Protein AF-A0A942GK49-F1 (afdb_monomer_lite)

Structure (mmCIF, N/CA/C/O backbone):
data_AF-A0A942GK49-F1
#
_entry.id   AF-A0A942GK49-F1
#
loop_
_atom_site.group_PDB
_atom_site.id
_atom_site.type_symbol
_atom_site.label_atom_id
_atom_site.label_alt_id
_atom_site.label_comp_id
_atom_site.label_asym_id
_atom_site.label_entity_id
_atom_site.label_seq_id
_atom_site.pdbx_PDB_ins_code
_atom_site.Cartn_x
_atom_site.Cartn_y
_atom_site.Cartn_z
_atom_site.occupancy
_atom_site.B_iso_or_equiv
_atom_site.auth_seq_id
_atom_site.auth_comp_id
_atom_site.auth_asym_id
_atom_site.auth_atom_id
_atom_site.pdbx_PDB_model_num
ATOM 1 N N . MET A 1 1 ? 10.855 9.292 1.857 1.00 60.44 1 MET A N 1
ATOM 2 C CA . MET A 1 1 ? 11.216 8.049 2.583 1.00 60.44 1 MET A CA 1
ATOM 3 C C . MET A 1 1 ? 11.538 6.994 1.544 1.00 60.44 1 MET A C 1
ATOM 5 O O . MET A 1 1 ? 10.848 6.997 0.537 1.00 60.44 1 MET A O 1
ATOM 9 N N . ILE A 1 2 ? 12.570 6.170 1.733 1.00 54.62 2 ILE A N 1
ATOM 10 C CA . ILE A 1 2 ? 12.936 5.125 0.764 1.00 54.62 2 ILE A CA 1
ATOM 11 C C . ILE A 1 2 ? 12.381 3.786 1.259 1.00 54.62 2 ILE A C 1
ATOM 13 O O . ILE A 1 2 ? 12.691 3.373 2.372 1.00 54.62 2 ILE A O 1
ATOM 17 N N . LEU A 1 3 ? 11.562 3.137 0.440 1.00 58.19 3 LEU A N 1
ATOM 18 C CA . LEU A 1 3 ? 11.150 1.746 0.564 1.00 58.19 3 LEU A CA 1
ATOM 19 C C . LEU A 1 3 ? 12.030 0.913 -0.366 1.00 58.19 3 LEU A C 1
ATOM 21 O O . LEU A 1 3 ? 12.093 1.179 -1.566 1.00 58.19 3 LEU A O 1
ATOM 25 N N . ASN A 1 4 ? 12.707 -0.089 0.180 1.00 56.44 4 ASN A N 1
ATOM 26 C CA . ASN A 1 4 ? 13.514 -1.016 -0.603 1.00 56.44 4 ASN A CA 1
ATOM 27 C C . ASN A 1 4 ? 12.777 -2.360 -0.658 1.00 56.44 4 ASN A C 1
ATOM 29 O O . ASN A 1 4 ? 12.456 -2.922 0.383 1.00 56.44 4 ASN A O 1
ATOM 33 N N . PHE A 1 5 ? 12.485 -2.876 -1.850 1.00 54.50 5 PHE A N 1
ATOM 34 C CA . PHE A 1 5 ? 11.744 -4.129 -2.045 1.00 54.50 5 PHE A CA 1
ATOM 35 C C . PHE A 1 5 ? 12.435 -5.343 -1.417 1.00 54.50 5 PHE A C 1
ATOM 37 O O . PHE A 1 5 ? 11.763 -6.324 -1.098 1.00 54.50 5 PHE A O 1
ATOM 44 N N . ASP A 1 6 ? 13.753 -5.268 -1.242 1.00 46.94 6 ASP A N 1
ATOM 45 C CA . ASP A 1 6 ? 14.591 -6.380 -0.791 1.00 46.94 6 ASP A CA 1
ATOM 46 C C . ASP A 1 6 ? 14.937 -6.303 0.703 1.00 46.94 6 ASP A C 1
ATOM 48 O O . ASP A 1 6 ? 15.652 -7.163 1.213 1.00 46.94 6 ASP A O 1
ATOM 52 N N . GLN A 1 7 ? 14.452 -5.281 1.421 1.00 44.88 7 GLN A N 1
ATOM 53 C CA . GLN A 1 7 ? 14.711 -5.104 2.852 1.00 44.88 7 GLN A CA 1
ATOM 54 C C . GLN A 1 7 ? 13.452 -4.650 3.595 1.00 44.88 7 GLN A C 1
ATOM 56 O O . GLN A 1 7 ? 12.819 -3.661 3.234 1.00 44.88 7 GLN A O 1
ATOM 61 N N . SER A 1 8 ? 13.125 -5.334 4.693 1.00 44.75 8 SER A N 1
ATOM 62 C CA . SER A 1 8 ? 12.134 -4.857 5.656 1.00 44.75 8 SER A CA 1
ATOM 63 C C . SER A 1 8 ? 12.719 -3.671 6.423 1.00 44.75 8 SER A C 1
ATOM 65 O O . SER A 1 8 ? 13.553 -3.850 7.311 1.00 44.75 8 SER A O 1
ATOM 67 N N . ILE A 1 9 ? 12.315 -2.454 6.072 1.00 45.03 9 ILE A N 1
ATOM 68 C CA . ILE A 1 9 ? 12.646 -1.255 6.847 1.00 45.03 9 ILE A CA 1
ATOM 69 C C . ILE A 1 9 ? 11.435 -0.941 7.732 1.00 45.03 9 ILE A C 1
ATOM 71 O O . ILE A 1 9 ? 10.319 -0.955 7.213 1.00 45.03 9 ILE A O 1
ATOM 75 N N . PRO A 1 10 ? 11.603 -0.638 9.032 1.00 47.75 10 PRO A N 1
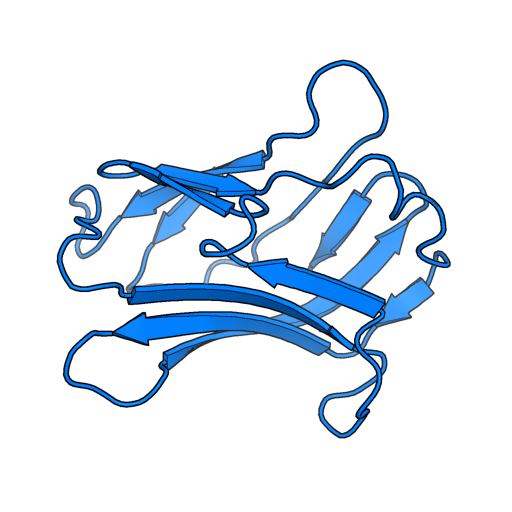ATOM 76 C CA . PRO A 1 10 ? 10.523 -0.066 9.830 1.00 47.75 10 PRO A CA 1
ATOM 77 C C . PRO A 1 10 ? 10.088 1.266 9.199 1.00 47.75 10 PRO A C 1
ATOM 79 O O . PRO A 1 10 ? 10.820 2.258 9.195 1.00 47.75 10 PRO A O 1
ATOM 82 N N . VAL A 1 11 ? 8.911 1.270 8.575 1.00 51.34 11 VAL A N 1
ATOM 83 C CA . VAL A 1 11 ? 8.415 2.406 7.794 1.00 51.34 11 VAL A CA 1
ATOM 84 C C . VAL A 1 11 ? 7.682 3.365 8.720 1.00 51.34 11 VAL A C 1
ATOM 86 O O . VAL A 1 11 ? 6.495 3.200 8.940 1.00 51.34 11 VAL A O 1
ATOM 89 N N . HIS A 1 12 ? 8.312 4.424 9.227 1.00 43.66 12 HIS A N 1
ATOM 90 C CA . HIS A 1 12 ? 7.554 5.452 9.952 1.00 43.66 12 HIS A CA 1
ATOM 91 C C . HIS A 1 12 ? 6.665 6.260 8.995 1.00 43.66 12 HIS A C 1
ATOM 93 O O . HIS A 1 12 ? 7.082 7.227 8.349 1.00 43.66 12 HIS A O 1
ATOM 99 N N . LEU A 1 13 ? 5.406 5.849 8.901 1.00 51.69 13 LEU A N 1
ATOM 100 C CA . LEU A 1 13 ? 4.386 6.525 8.121 1.00 51.69 13 LEU A CA 1
ATOM 101 C C . LEU A 1 13 ? 3.815 7.696 8.956 1.00 51.69 13 LEU A C 1
ATOM 103 O O . LEU A 1 13 ? 3.732 7.656 10.177 1.00 51.69 13 LEU A O 1
ATOM 107 N N . ILE A 1 14 ? 3.557 8.841 8.327 1.00 46.84 14 ILE A N 1
ATOM 108 C CA . ILE A 1 14 ? 2.950 10.013 8.982 1.00 46.84 14 ILE A CA 1
ATOM 109 C C . ILE A 1 14 ? 2.110 10.687 7.903 1.00 46.84 14 ILE A C 1
ATOM 111 O O . ILE A 1 14 ? 2.679 11.196 6.937 1.00 46.84 14 ILE A O 1
ATOM 115 N N . LEU A 1 15 ? 0.787 10.676 8.069 1.00 51.56 15 LEU A N 1
ATOM 116 C CA . LEU A 1 15 ? -0.189 11.290 7.166 1.00 51.56 15 LEU A CA 1
ATOM 117 C C . LEU A 1 15 ? -0.892 12.441 7.898 1.00 51.56 15 LEU A C 1
ATOM 119 O O . LEU A 1 15 ? -1.646 12.169 8.824 1.00 51.56 15 LEU A O 1
ATOM 123 N N . ARG A 1 16 ? -0.620 13.706 7.546 1.00 44.47 16 ARG A N 1
ATOM 124 C CA . ARG A 1 16 ? -1.057 14.892 8.319 1.00 44.47 16 ARG A CA 1
ATOM 125 C C . ARG A 1 16 ? -2.232 15.636 7.697 1.00 44.47 16 ARG A C 1
ATOM 127 O O . ARG A 1 16 ? -2.364 15.647 6.486 1.00 44.47 16 ARG A O 1
ATOM 134 N N . GLN A 1 17 ? -2.989 16.352 8.541 1.00 41.47 17 GLN A N 1
ATOM 135 C CA . GLN A 1 17 ? -4.026 17.303 8.132 1.00 41.47 17 GLN A CA 1
ATOM 136 C C . GLN A 1 17 ? -3.469 18.700 7.801 1.00 41.47 17 GLN A C 1
ATOM 138 O O . GLN A 1 17 ? -2.891 19.340 8.681 1.00 41.47 17 GLN A O 1
ATOM 143 N N . ARG A 1 18 ? -3.771 19.151 6.572 1.00 36.34 18 ARG A N 1
ATOM 144 C CA . ARG A 1 18 ? -3.612 20.463 5.899 1.00 36.34 18 ARG A CA 1
ATOM 145 C C . ARG A 1 18 ? -2.504 20.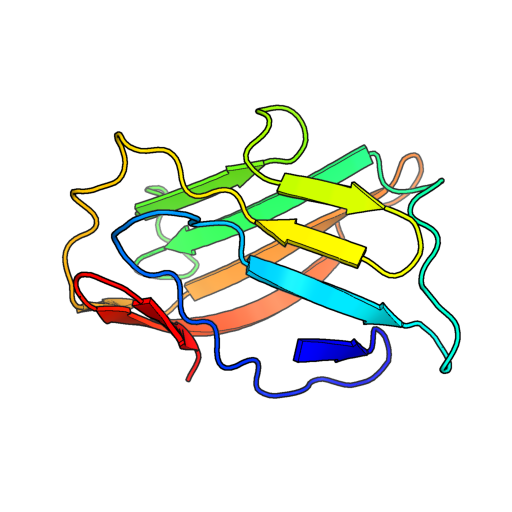571 4.829 1.00 36.34 18 ARG A C 1
ATOM 147 O O . ARG A 1 18 ? -1.346 20.245 5.059 1.00 36.34 18 ARG A O 1
ATOM 154 N N . ASP A 1 19 ? -2.975 21.038 3.670 1.00 45.19 19 ASP A N 1
ATOM 155 C CA . ASP A 1 19 ? -2.379 21.532 2.417 1.00 45.19 19 ASP A CA 1
ATOM 156 C C . ASP A 1 19 ? -1.488 20.662 1.523 1.00 45.19 19 ASP A C 1
ATOM 158 O O . ASP A 1 19 ? -1.121 21.148 0.465 1.00 45.19 19 ASP A O 1
ATOM 162 N N . ASN A 1 20 ? -1.219 19.392 1.841 1.00 51.78 20 ASN A N 1
ATOM 163 C CA . ASN A 1 20 ? -0.941 18.332 0.849 1.00 51.78 20 ASN A CA 1
ATOM 164 C C . ASN A 1 20 ? -0.742 17.002 1.590 1.00 51.78 20 ASN A C 1
ATOM 166 O O . ASN A 1 20 ? 0.217 16.829 2.342 1.00 51.78 20 ASN A O 1
ATOM 170 N N . TYR A 1 21 ? -1.688 16.080 1.414 1.00 60.56 21 TYR A N 1
ATOM 171 C CA . TYR A 1 21 ? -1.796 14.825 2.178 1.00 60.56 21 TYR A CA 1
ATOM 172 C C . TYR A 1 21 ? -1.003 13.670 1.571 1.00 60.56 21 TYR A C 1
ATOM 174 O O . TYR A 1 21 ? -0.990 12.562 2.110 1.00 60.56 21 TYR A O 1
ATOM 182 N N . ASP A 1 22 ? -0.341 13.951 0.462 1.00 68.31 22 ASP A N 1
ATOM 183 C CA . ASP A 1 22 ? 0.341 12.984 -0.362 1.00 68.31 22 ASP A CA 1
ATOM 184 C C . ASP A 1 22 ? 1.628 12.549 0.318 1.00 68.31 22 ASP A C 1
ATOM 186 O O . ASP A 1 22 ? 2.578 13.321 0.498 1.00 68.31 22 ASP A O 1
ATOM 190 N N . LYS A 1 23 ? 1.670 11.282 0.728 1.00 74.69 23 LYS A N 1
ATOM 191 C CA . LYS A 1 23 ? 2.906 10.705 1.243 1.00 74.69 23 LYS A CA 1
ATOM 192 C C . LYS A 1 23 ? 3.663 10.047 0.109 1.00 74.69 23 LYS A C 1
ATOM 194 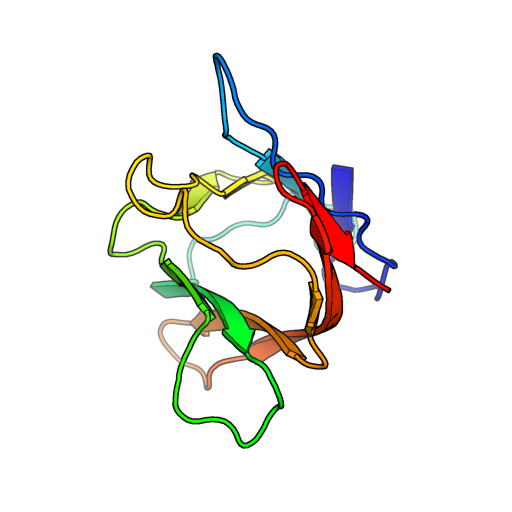O O . LYS A 1 23 ? 3.279 8.975 -0.338 1.00 74.69 23 LYS A O 1
ATOM 199 N N . LEU A 1 24 ? 4.768 10.673 -0.293 1.00 76.88 24 LEU A N 1
ATOM 200 C CA . LEU A 1 24 ? 5.700 10.111 -1.262 1.00 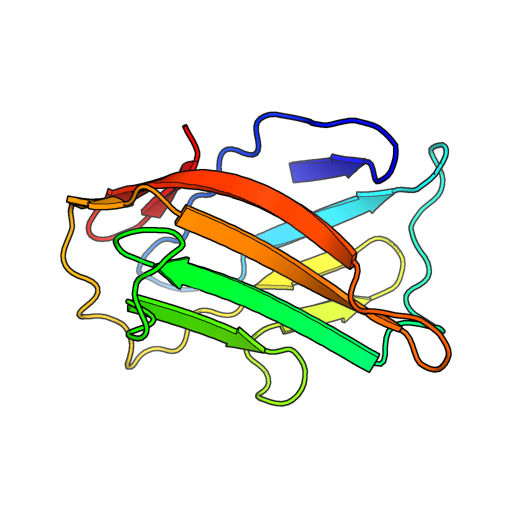76.88 24 LEU A CA 1
ATOM 201 C C . LEU A 1 24 ? 6.661 9.102 -0.612 1.00 76.88 24 LEU A C 1
ATOM 203 O O . LEU A 1 24 ? 7.413 9.405 0.330 1.00 76.88 24 LEU A O 1
ATOM 207 N N . PHE A 1 25 ? 6.686 7.917 -1.199 1.00 79.62 25 PHE A N 1
ATOM 208 C CA . PHE A 1 25 ? 7.642 6.851 -0.974 1.00 79.62 25 PHE A CA 1
ATOM 209 C C . PHE A 1 25 ? 8.500 6.724 -2.226 1.00 79.62 25 PHE A C 1
ATOM 211 O O . PHE A 1 25 ? 7.983 6.543 -3.322 1.00 79.62 25 PHE A O 1
ATOM 218 N N . LEU A 1 26 ? 9.814 6.817 -2.060 1.00 80.25 26 LEU A N 1
ATOM 219 C CA . LEU A 1 26 ? 10.760 6.426 -3.094 1.00 80.25 26 LEU A CA 1
ATOM 220 C C . LEU A 1 26 ? 10.888 4.913 -3.023 1.00 80.25 26 LEU A C 1
ATOM 222 O O . LEU A 1 26 ? 11.163 4.391 -1.948 1.00 80.25 26 LEU A O 1
ATOM 226 N N . VAL A 1 27 ? 10.668 4.212 -4.121 1.00 81.19 27 VAL A N 1
ATOM 227 C CA . VAL A 1 27 ? 10.601 2.756 -4.143 1.00 81.19 27 VAL A CA 1
ATOM 228 C C . VAL A 1 27 ? 11.717 2.208 -5.008 1.00 81.19 27 VAL A C 1
ATOM 230 O O . VAL A 1 27 ? 11.808 2.528 -6.190 1.00 81.19 27 VAL A O 1
ATOM 233 N N . LYS A 1 28 ? 12.561 1.364 -4.416 1.00 81.44 28 LYS A N 1
ATOM 234 C CA . LYS A 1 28 ? 13.695 0.740 -5.095 1.00 81.44 28 LYS A CA 1
ATOM 235 C C . LYS A 1 28 ? 13.636 -0.776 -5.004 1.00 81.44 28 LYS A C 1
ATOM 237 O O . LYS A 1 28 ? 13.115 -1.312 -4.033 1.00 81.44 28 LYS A O 1
ATOM 242 N N . LYS A 1 29 ? 14.188 -1.460 -6.001 1.00 80.38 29 LYS A N 1
ATOM 243 C CA . LYS A 1 29 ? 14.449 -2.901 -6.027 1.00 80.38 29 LYS A CA 1
ATOM 244 C C . LYS A 1 29 ? 15.864 -3.124 -6.546 1.00 80.38 29 LYS A C 1
ATOM 246 O O . LYS A 1 29 ? 16.231 -2.617 -7.601 1.00 80.38 29 LYS A O 1
ATOM 251 N N . ASN A 1 30 ? 16.671 -3.845 -5.784 1.00 81.19 30 ASN A N 1
ATOM 252 C CA . ASN A 1 30 ? 18.099 -4.059 -5.982 1.00 81.19 30 ASN A CA 1
ATOM 253 C C . ASN A 1 30 ? 18.870 -2.741 -6.175 1.00 81.19 30 ASN A C 1
ATOM 255 O O . ASN A 1 30 ? 19.772 -2.648 -7.002 1.00 81.19 30 ASN A O 1
ATOM 259 N N . GLY A 1 31 ? 18.478 -1.693 -5.440 1.00 78.75 31 GLY A N 1
ATOM 260 C CA . GLY A 1 31 ? 19.080 -0.357 -5.530 1.00 78.75 31 GLY A CA 1
ATOM 261 C C . GLY A 1 31 ? 18.648 0.484 -6.740 1.00 78.75 31 GLY A C 1
ATOM 262 O O . GLY A 1 31 ? 19.001 1.664 -6.797 1.00 78.75 31 GLY A O 1
ATOM 263 N N . VAL A 1 32 ? 17.852 -0.077 -7.654 1.00 85.69 32 VAL A N 1
ATOM 264 C CA . VAL A 1 32 ? 17.305 0.596 -8.842 1.00 85.69 32 VAL A CA 1
ATOM 265 C C . VAL A 1 32 ? 15.877 1.054 -8.567 1.00 85.69 32 VAL A C 1
ATOM 267 O O . VAL A 1 32 ? 15.151 0.394 -7.829 1.00 85.69 32 VAL A O 1
ATOM 270 N N . ASP A 1 33 ? 15.468 2.180 -9.146 1.00 89.31 33 ASP A N 1
ATOM 271 C CA . ASP A 1 33 ? 14.092 2.668 -9.059 1.00 89.31 33 ASP A CA 1
ATOM 272 C C . ASP A 1 33 ? 13.110 1.622 -9.599 1.00 89.31 33 ASP A C 1
ATOM 274 O O . ASP A 1 33 ? 13.313 1.034 -10.662 1.00 89.31 33 ASP A O 1
ATOM 278 N N . TYR A 1 34 ? 12.066 1.338 -8.824 1.00 87.00 34 TYR A N 1
ATOM 279 C CA . TYR A 1 34 ? 11.140 0.265 -9.151 1.00 87.00 34 TYR A CA 1
ATOM 280 C C . TYR A 1 34 ? 10.217 0.648 -10.311 1.00 87.00 34 TYR A C 1
ATOM 282 O O . TYR A 1 34 ? 9.598 1.715 -10.300 1.00 87.00 34 TYR A O 1
ATOM 290 N N . ASP A 1 35 ? 10.106 -0.257 -11.280 1.00 89.44 35 ASP A N 1
ATOM 291 C CA . ASP A 1 35 ? 9.167 -0.167 -12.391 1.00 89.44 35 ASP A CA 1
ATOM 292 C C . ASP A 1 35 ? 7.856 -0.893 -12.047 1.00 89.44 35 ASP A C 1
ATOM 294 O O . ASP A 1 35 ? 7.840 -2.084 -11.719 1.00 89.44 35 ASP A O 1
ATOM 298 N N . TRP A 1 36 ? 6.749 -0.157 -12.128 1.00 88.62 36 TRP A N 1
ATOM 299 C CA . TRP A 1 36 ? 5.405 -0.619 -11.787 1.00 88.62 36 TRP A CA 1
ATOM 300 C C . TRP A 1 36 ? 4.675 -1.297 -12.949 1.00 88.62 36 TRP A C 1
ATOM 302 O O . TRP A 1 36 ? 3.518 -1.667 -12.770 1.00 88.62 36 TRP A O 1
ATOM 312 N N . ALA A 1 37 ? 5.317 -1.491 -14.108 1.00 87.25 37 ALA A N 1
ATOM 313 C CA . ALA A 1 37 ? 4.682 -2.018 -15.322 1.00 87.25 37 ALA A CA 1
ATOM 314 C C . ALA A 1 37 ? 3.853 -3.301 -15.113 1.00 87.25 37 ALA A C 1
ATOM 316 O O . ALA A 1 37 ? 2.819 -3.461 -15.743 1.00 87.25 37 ALA A O 1
ATOM 317 N N . ASN A 1 38 ? 4.267 -4.190 -14.203 1.00 87.06 38 ASN A N 1
ATOM 318 C CA . ASN A 1 38 ? 3.578 -5.464 -13.947 1.00 87.06 38 ASN A CA 1
ATOM 319 C C . ASN A 1 38 ? 2.565 -5.418 -12.785 1.00 87.06 38 ASN A C 1
ATOM 321 O O . ASN A 1 38 ? 2.038 -6.464 -12.398 1.00 87.06 38 ASN A O 1
ATOM 325 N N . VAL A 1 39 ? 2.352 -4.254 -12.163 1.00 88.25 39 VAL A N 1
ATOM 326 C CA . VAL A 1 39 ? 1.488 -4.078 -10.986 1.00 88.25 39 VAL A CA 1
ATOM 327 C C . VAL A 1 39 ? 0.103 -3.606 -11.417 1.00 88.25 39 VAL A C 1
ATOM 329 O O . VAL A 1 39 ? -0.052 -2.513 -11.957 1.00 88.25 39 VAL A O 1
ATOM 332 N N . THR A 1 40 ? -0.921 -4.403 -11.120 1.00 91.12 40 THR A N 1
ATOM 333 C CA . THR A 1 40 ? -2.320 -4.074 -11.435 1.00 91.12 40 THR A CA 1
ATOM 334 C C . THR A 1 40 ? -2.976 -3.232 -10.357 1.00 91.12 40 THR A C 1
ATOM 336 O O . THR A 1 40 ? -3.757 -2.331 -10.658 1.00 91.12 40 THR A O 1
ATOM 339 N N . GLU A 1 41 ? -2.664 -3.515 -9.095 1.00 92.06 41 GLU A N 1
ATOM 340 C CA . GLU A 1 41 ? -3.297 -2.873 -7.952 1.00 92.06 41 GLU A CA 1
ATOM 341 C C . GLU A 1 41 ? -2.314 -2.767 -6.788 1.00 92.06 41 GLU A C 1
ATOM 343 O O . GLU A 1 41 ? -1.477 -3.645 -6.559 1.00 92.06 41 GLU A O 1
ATOM 348 N N . VAL A 1 42 ? -2.453 -1.682 -6.035 1.00 89.44 42 VAL A N 1
ATOM 349 C CA . VAL A 1 42 ? -1.774 -1.483 -4.757 1.00 89.44 42 VAL A CA 1
ATOM 350 C C . VAL A 1 42 ? -2.849 -1.164 -3.736 1.00 89.44 42 VAL A C 1
ATOM 352 O O . VAL A 1 42 ? -3.696 -0.308 -3.990 1.00 89.44 42 VAL A O 1
ATOM 355 N N . ILE A 1 43 ? -2.826 -1.853 -2.596 1.00 89.25 43 ILE A N 1
ATOM 356 C CA . ILE A 1 43 ? -3.819 -1.678 -1.538 1.00 89.25 43 ILE A CA 1
ATOM 357 C C . ILE A 1 43 ? -3.112 -1.465 -0.207 1.00 89.25 43 ILE A C 1
ATOM 359 O O . ILE A 1 43 ? -2.336 -2.317 0.216 1.00 89.25 43 ILE A O 1
ATOM 363 N N . LEU A 1 44 ? -3.401 -0.353 0.464 1.00 86.69 44 LEU A N 1
ATOM 364 C CA . LEU A 1 44 ? -3.017 -0.125 1.855 1.00 86.69 44 LEU A CA 1
ATOM 365 C C . LEU A 1 44 ? -4.241 -0.324 2.748 1.00 86.69 44 LEU A C 1
ATOM 367 O O . LEU A 1 44 ? -5.234 0.386 2.581 1.00 86.69 44 LEU A O 1
ATOM 371 N N . GLU A 1 45 ? -4.160 -1.237 3.710 1.00 87.62 45 GLU A N 1
ATOM 372 C CA . GLU A 1 45 ? -5.246 -1.553 4.637 1.00 87.62 45 GLU A CA 1
ATOM 373 C C . GLU A 1 45 ? -4.814 -1.348 6.088 1.00 87.62 45 GLU A C 1
ATOM 375 O O . GLU A 1 45 ? -3.728 -1.763 6.480 1.00 87.62 45 GLU A O 1
ATOM 380 N N . VAL A 1 46 ? -5.687 -0.748 6.900 1.00 83.00 46 VAL A N 1
ATOM 381 C CA . VAL A 1 46 ? -5.572 -0.751 8.366 1.00 83.00 46 VAL A CA 1
ATOM 382 C C . VAL A 1 46 ? -6.780 -1.460 8.944 1.00 83.00 46 VAL A C 1
ATOM 384 O O . VAL A 1 46 ? -7.921 -1.109 8.629 1.00 83.00 46 VAL A O 1
ATOM 387 N N . LYS A 1 47 ? -6.528 -2.434 9.815 1.00 85.31 47 LYS A N 1
ATOM 388 C CA . LYS A 1 47 ? -7.537 -3.241 10.501 1.00 85.31 47 LYS A CA 1
ATOM 389 C C . LYS A 1 47 ? -7.248 -3.270 11.997 1.00 85.31 47 LYS A C 1
ATOM 391 O O . LYS A 1 47 ? -6.101 -3.190 12.436 1.00 85.31 47 LYS A O 1
ATOM 396 N N . LYS A 1 48 ? -8.293 -3.460 12.805 1.00 81.81 48 LYS A N 1
ATOM 397 C CA . LYS A 1 48 ? -8.141 -3.636 14.259 1.00 81.81 48 LYS A CA 1
ATOM 398 C C . LYS A 1 48 ? -7.287 -4.861 14.579 1.00 81.81 48 LYS A C 1
ATOM 400 O O . LYS A 1 48 ? -6.426 -4.799 15.455 1.00 81.81 48 LYS A O 1
ATOM 405 N N . SER A 1 49 ? -7.500 -5.939 13.828 1.00 82.06 49 SER A N 1
ATOM 406 C CA . SER A 1 49 ? -6.705 -7.165 13.834 1.00 82.06 49 SER A CA 1
ATOM 407 C C . SER A 1 49 ? -6.709 -7.818 12.456 1.00 82.06 49 SER A C 1
ATOM 409 O O . SER A 1 49 ? -7.566 -7.518 11.629 1.00 82.06 49 SER A O 1
ATOM 411 N N . LYS A 1 50 ? -5.773 -8.743 12.211 1.00 77.69 50 LYS A N 1
ATOM 412 C CA . LYS A 1 50 ? -5.655 -9.460 10.925 1.00 77.69 50 LYS A CA 1
ATOM 413 C C . LYS A 1 50 ? -6.920 -10.223 10.524 1.00 77.69 50 LYS A C 1
ATOM 415 O O . LYS A 1 50 ? -7.180 -10.419 9.344 1.00 77.69 50 LYS A O 1
ATOM 420 N N . SER A 1 51 ? -7.699 -10.661 11.510 1.00 82.00 51 SER A N 1
ATOM 421 C CA . SER A 1 51 ? -8.955 -11.386 11.308 1.00 82.00 51 SER A CA 1
ATOM 422 C C . SER A 1 51 ? -10.183 -10.474 11.235 1.00 82.00 51 SER A C 1
ATOM 424 O O . SER A 1 51 ? -11.287 -10.978 11.042 1.00 82.00 51 SER A O 1
ATOM 426 N N . ALA A 1 52 ? -10.033 -9.162 11.447 1.00 82.94 52 ALA A N 1
ATOM 427 C CA . ALA A 1 52 ? -11.152 -8.232 11.380 1.00 82.94 52 ALA A CA 1
ATOM 428 C C . ALA A 1 52 ? -11.602 -8.053 9.923 1.00 82.94 52 ALA A C 1
ATOM 430 O O . ALA A 1 52 ? -10.784 -7.802 9.038 1.00 82.94 52 ALA A O 1
ATOM 431 N N . ALA A 1 53 ? -12.910 -8.173 9.688 1.00 78.69 53 ALA A N 1
ATOM 432 C CA . ALA A 1 53 ? -13.504 -7.923 8.376 1.00 78.69 53 ALA A CA 1
ATOM 433 C C . ALA A 1 53 ? -13.524 -6.423 8.042 1.00 78.69 53 ALA A C 1
ATOM 435 O O . ALA A 1 53 ? -13.304 -6.035 6.894 1.00 78.69 53 ALA A O 1
ATOM 436 N N . ASP A 1 54 ? -13.746 -5.588 9.059 1.00 80.50 54 ASP A N 1
ATOM 437 C CA . ASP A 1 54 ? -13.854 -4.145 8.899 1.00 80.50 54 ASP A CA 1
ATOM 438 C C . ASP A 1 54 ? -12.478 -3.494 8.739 1.00 80.50 54 ASP A C 1
ATOM 440 O O . ASP A 1 54 ? -11.565 -3.664 9.557 1.00 80.50 54 ASP A O 1
ATOM 444 N N . LYS A 1 55 ? -12.352 -2.708 7.668 1.00 82.44 55 LYS A N 1
ATOM 445 C CA . LYS A 1 55 ? -11.157 -1.930 7.346 1.00 82.44 55 LYS A CA 1
ATOM 446 C C . LYS A 1 55 ? -11.360 -0.507 7.841 1.00 82.44 55 LYS A C 1
ATOM 448 O O . LYS A 1 55 ? -12.220 0.209 7.334 1.00 82.44 55 LYS A O 1
ATOM 453 N N . ILE A 1 56 ? -10.541 -0.085 8.800 1.00 78.44 56 ILE A N 1
ATOM 454 C CA . ILE A 1 56 ? -10.512 1.303 9.274 1.00 78.44 56 ILE A CA 1
ATOM 455 C C . ILE A 1 56 ? -9.969 2.219 8.174 1.00 78.44 56 ILE A C 1
ATOM 457 O O . ILE A 1 56 ? -10.457 3.329 7.967 1.00 78.44 56 ILE A O 1
ATOM 461 N N . ILE A 1 57 ? -8.976 1.735 7.426 1.00 80.62 57 ILE A N 1
ATOM 462 C CA . ILE A 1 57 ? -8.430 2.427 6.259 1.00 80.62 57 ILE A CA 1
ATOM 463 C C . ILE A 1 57 ? -8.303 1.427 5.125 1.00 80.62 57 ILE A C 1
ATOM 465 O O . ILE A 1 57 ? -7.899 0.288 5.325 1.00 80.62 57 ILE A O 1
ATOM 469 N N . GLU A 1 58 ? -8.637 1.892 3.930 1.00 86.31 58 GLU A N 1
ATOM 470 C CA . GLU A 1 58 ? -8.383 1.192 2.679 1.00 86.31 58 GLU A CA 1
ATOM 471 C C . GLU A 1 58 ? -8.065 2.261 1.628 1.00 86.31 58 GLU A C 1
ATOM 473 O O . GLU A 1 58 ? -8.905 3.134 1.374 1.00 86.31 58 GLU A O 1
ATOM 478 N N . LEU A 1 59 ? -6.854 2.242 1.078 1.00 86.12 59 LEU A N 1
ATOM 479 C CA . LEU A 1 59 ? -6.451 3.053 -0.073 1.00 86.12 59 LEU A CA 1
ATOM 480 C C . LEU A 1 59 ? -6.130 2.109 -1.223 1.00 86.12 59 LEU A C 1
ATOM 482 O O . LEU A 1 59 ? -5.396 1.147 -1.018 1.00 86.12 59 LEU A O 1
ATOM 486 N N . LYS A 1 60 ? -6.667 2.386 -2.411 1.00 90.69 60 LYS A N 1
ATOM 487 C CA . LYS A 1 60 ? -6.449 1.588 -3.622 1.00 90.69 60 LYS A CA 1
ATOM 488 C C . LYS A 1 60 ? -5.914 2.462 -4.744 1.00 90.69 60 LYS A C 1
ATOM 490 O O . LYS A 1 60 ? -6.321 3.622 -4.862 1.00 90.69 60 LYS A O 1
ATOM 495 N N . LYS A 1 61 ? -5.067 1.897 -5.604 1.00 91.00 61 LYS A N 1
ATOM 496 C CA . LYS A 1 61 ? -4.629 2.560 -6.838 1.00 91.00 61 LYS A CA 1
ATOM 497 C C . LYS A 1 61 ? -5.809 2.752 -7.789 1.00 91.00 61 LYS A C 1
ATOM 499 O O . LYS A 1 61 ? -5.992 3.847 -8.313 1.00 91.00 61 LYS A O 1
ATOM 504 N N . SER A 1 62 ? -6.659 1.737 -7.957 1.00 91.25 62 SER A N 1
ATOM 505 C CA . SER A 1 62 ? -7.846 1.816 -8.833 1.00 91.25 62 SER A CA 1
ATOM 506 C C . SER A 1 62 ? -8.857 2.896 -8.436 1.00 91.25 62 SER A C 1
ATOM 508 O O . SER A 1 62 ? -9.568 3.410 -9.296 1.00 91.25 62 SER A O 1
ATOM 510 N N . SER A 1 63 ? -8.910 3.274 -7.155 1.00 87.75 63 SER A N 1
ATOM 511 C CA . SER A 1 63 ? -9.802 4.323 -6.648 1.00 87.75 63 SER A CA 1
ATOM 512 C C . SER A 1 63 ? -9.128 5.695 -6.520 1.00 87.75 63 SER A C 1
ATOM 514 O O . SER A 1 63 ? -9.690 6.579 -5.877 1.00 87.75 63 SER A O 1
ATOM 516 N N . GLY A 1 64 ? -7.904 5.863 -7.037 1.00 85.94 64 GLY A N 1
ATOM 517 C CA . GLY A 1 64 ? -7.129 7.106 -6.929 1.00 85.94 64 GLY A CA 1
ATOM 518 C C . GLY A 1 64 ? -6.585 7.410 -5.526 1.00 85.94 64 GLY A C 1
ATOM 519 O O . GLY A 1 64 ? -6.111 8.511 -5.280 1.00 85.94 64 GLY A O 1
ATOM 520 N N . GLY A 1 65 ? -6.641 6.453 -4.594 1.00 84.19 65 GLY A N 1
ATOM 521 C CA . GLY A 1 65 ? -6.048 6.590 -3.257 1.00 84.19 65 GLY A CA 1
ATOM 522 C C . GLY A 1 65 ? -4.535 6.352 -3.239 1.00 84.19 65 GLY A C 1
ATOM 523 O O . GLY A 1 65 ? -3.878 6.659 -2.246 1.00 84.19 65 GLY A O 1
ATOM 524 N N . ILE A 1 66 ? -3.982 5.786 -4.317 1.00 88.62 66 ILE A N 1
ATOM 525 C CA . ILE A 1 66 ? -2.549 5.541 -4.498 1.00 88.62 66 ILE A CA 1
ATOM 526 C C . ILE A 1 66 ? -2.155 5.878 -5.940 1.00 88.62 66 ILE A C 1
ATOM 528 O O . ILE A 1 66 ? -2.753 5.355 -6.878 1.00 88.62 66 ILE A O 1
ATOM 532 N N . GLU A 1 67 ? -1.121 6.691 -6.115 1.00 90.56 67 GLU A N 1
ATOM 533 C CA . GLU A 1 67 ? -0.468 6.938 -7.403 1.00 90.56 67 GLU A CA 1
ATOM 534 C C . GLU A 1 67 ? 0.907 6.257 -7.427 1.00 90.56 67 GLU A C 1
ATOM 536 O O . GLU A 1 67 ? 1.599 6.163 -6.413 1.00 90.56 67 GLU A O 1
ATOM 541 N N 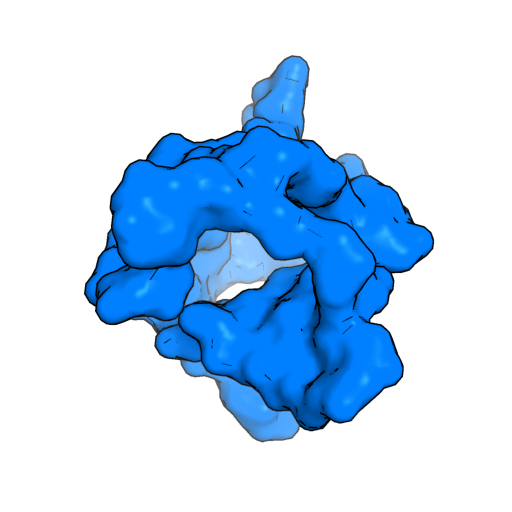. THR A 1 68 ? 1.312 5.752 -8.590 1.00 90.31 68 THR A N 1
ATOM 542 C CA . THR A 1 68 ? 2.605 5.085 -8.788 1.00 90.31 68 THR A CA 1
ATOM 543 C C . THR A 1 68 ? 3.289 5.643 -10.025 1.00 90.31 68 THR A C 1
ATOM 545 O O . THR A 1 68 ? 2.703 5.611 -11.104 1.00 90.31 68 THR A O 1
ATOM 548 N N . ASN A 1 69 ? 4.541 6.063 -9.874 1.00 90.81 69 ASN A N 1
ATOM 549 C CA . ASN A 1 69 ? 5.437 6.471 -10.956 1.00 90.81 69 ASN A CA 1
ATOM 550 C C . ASN A 1 69 ? 6.746 5.680 -10.835 1.00 90.81 69 ASN A C 1
ATOM 552 O O . ASN A 1 69 ? 7.001 5.060 -9.803 1.00 90.81 69 ASN A O 1
ATOM 556 N N . VAL A 1 70 ? 7.599 5.677 -11.863 1.00 91.38 70 VAL A N 1
ATOM 557 C CA . VAL A 1 70 ? 8.898 4.980 -11.782 1.00 91.38 70 VAL A CA 1
ATOM 558 C C . VAL A 1 70 ? 9.667 5.462 -10.548 1.00 91.38 70 VAL A C 1
ATOM 560 O O . VAL A 1 70 ? 9.871 6.660 -10.356 1.00 91.38 70 VAL A O 1
ATOM 563 N N . GLY A 1 71 ? 10.033 4.524 -9.672 1.00 87.06 71 GLY A N 1
ATOM 564 C CA . GLY A 1 71 ? 10.737 4.815 -8.424 1.00 87.06 71 GLY A CA 1
ATOM 565 C C . GLY A 1 71 ? 9.906 5.498 -7.339 1.00 87.06 71 GLY A C 1
ATOM 566 O O . GLY A 1 71 ? 10.467 5.905 -6.322 1.00 87.06 71 GLY A O 1
ATOM 567 N N . GLN A 1 72 ? 8.594 5.659 -7.519 1.00 88.50 72 GLN A N 1
ATOM 568 C CA . GLN A 1 72 ? 7.747 6.458 -6.636 1.00 88.50 72 GLN A CA 1
ATOM 569 C C . GLN A 1 72 ? 6.374 5.825 -6.396 1.00 88.50 72 GLN A C 1
ATOM 571 O O . GLN A 1 72 ? 5.749 5.265 -7.291 1.00 88.50 72 GLN A O 1
ATOM 576 N N . MET A 1 73 ? 5.879 5.967 -5.174 1.00 88.06 73 MET A N 1
ATOM 577 C CA . MET A 1 73 ? 4.513 5.633 -4.786 1.00 88.06 73 MET A CA 1
ATOM 578 C C . MET A 1 73 ? 3.994 6.739 -3.880 1.00 88.06 73 MET A C 1
ATOM 580 O O . MET A 1 73 ? 4.698 7.165 -2.966 1.00 88.06 73 MET A O 1
ATOM 584 N N . ILE A 1 74 ? 2.786 7.217 -4.134 1.00 85.19 74 ILE A N 1
ATOM 585 C CA . ILE A 1 74 ? 2.168 8.323 -3.414 1.00 85.19 74 ILE A CA 1
ATOM 586 C C . ILE A 1 74 ? 0.857 7.822 -2.826 1.00 85.19 74 ILE A C 1
ATOM 588 O O . ILE A 1 74 ? 0.033 7.263 -3.539 1.00 85.19 74 ILE A O 1
ATOM 592 N N . PHE A 1 75 ? 0.665 7.993 -1.521 1.00 82.81 75 PHE A N 1
ATOM 593 C CA . PHE A 1 75 ? -0.613 7.700 -0.870 1.00 82.81 75 PHE A CA 1
ATOM 594 C C . PHE A 1 75 ? -1.420 8.980 -0.712 1.00 82.81 75 PHE A C 1
ATOM 596 O O . PHE A 1 75 ? -0.975 9.889 -0.011 1.00 82.81 75 PHE A O 1
ATOM 603 N N . HIS A 1 76 ? -2.610 9.007 -1.307 1.00 79.75 76 HIS A N 1
ATOM 604 C CA . HIS A 1 76 ? -3.577 10.090 -1.196 1.00 79.75 76 HIS A CA 1
ATOM 605 C C . HIS A 1 76 ? -4.600 9.733 -0.118 1.00 79.75 76 HIS A C 1
ATOM 607 O O . HIS A 1 76 ? -5.410 8.816 -0.284 1.00 79.75 76 HIS A O 1
ATOM 613 N N . LEU A 1 77 ? -4.593 10.451 1.007 1.00 72.06 77 LEU A N 1
ATOM 614 C CA . LEU A 1 77 ? -5.677 10.319 1.977 1.00 72.06 77 LEU A CA 1
ATOM 615 C C . LEU A 1 77 ? -6.898 11.132 1.534 1.00 72.06 77 LEU A C 1
ATOM 617 O O . LEU A 1 77 ? -6.785 12.348 1.378 1.00 72.06 77 LEU A O 1
ATOM 621 N N . PRO A 1 78 ? -8.081 10.508 1.397 1.00 61.56 78 PRO A N 1
ATOM 622 C CA . PRO A 1 78 ? -9.284 11.234 1.022 1.00 61.56 78 PRO A CA 1
ATOM 623 C C . PRO A 1 78 ? -9.774 12.155 2.160 1.00 61.56 78 PRO A C 1
ATOM 625 O O . PRO A 1 78 ? -9.762 11.744 3.326 1.00 61.56 78 PRO A O 1
ATOM 628 N N . PRO A 1 79 ? -10.303 13.355 1.840 1.00 55.97 79 PRO A N 1
ATOM 629 C CA . PRO A 1 79 ? -10.784 14.327 2.830 1.00 55.97 79 PRO A CA 1
ATOM 630 C C . PRO A 1 79 ? -11.918 13.821 3.729 1.00 55.97 79 PRO A C 1
ATOM 632 O O . PRO A 1 79 ? -12.112 14.361 4.807 1.00 55.97 79 PRO A O 1
ATOM 635 N N . GLY A 1 80 ? -12.675 12.808 3.289 1.00 51.72 80 GLY A N 1
ATOM 636 C CA . GLY A 1 80 ? -13.808 12.239 4.029 1.00 51.72 80 GLY A CA 1
ATOM 637 C C . GLY A 1 80 ? -13.453 11.107 4.998 1.00 51.72 80 GLY A C 1
ATOM 638 O O . GLY A 1 80 ? -14.322 10.653 5.729 1.00 51.72 80 GLY A O 1
ATOM 639 N N . LYS A 1 81 ? -12.197 10.636 5.030 1.00 53.38 81 LYS A N 1
ATOM 640 C CA . LYS A 1 81 ? -11.732 9.636 6.018 1.00 53.38 81 LYS A CA 1
ATOM 641 C C . LYS A 1 81 ? -11.149 10.291 7.276 1.00 53.38 81 LYS A C 1
ATOM 643 O O . LYS A 1 81 ? -10.341 9.694 7.977 1.00 53.38 81 LYS A O 1
ATOM 648 N N . THR A 1 82 ? -11.553 11.528 7.559 1.00 44.44 82 THR A N 1
ATOM 649 C CA . THR A 1 82 ? -11.135 12.326 8.723 1.00 44.44 82 THR A CA 1
ATOM 650 C C . THR A 1 82 ? -11.554 11.746 10.072 1.00 44.44 82 THR A C 1
ATOM 652 O O . THR A 1 82 ? -11.054 12.215 11.090 1.00 44.44 82 THR A O 1
ATOM 655 N N . ASP A 1 83 ? -12.385 10.703 10.079 1.00 51.72 83 ASP A N 1
ATOM 656 C CA . ASP A 1 83 ? -12.931 10.073 11.285 1.00 51.72 83 ASP A CA 1
ATOM 657 C C . ASP A 1 83 ? -12.263 8.726 11.601 1.00 51.72 83 ASP A C 1
ATOM 659 O O . ASP A 1 83 ? -12.887 7.816 12.144 1.00 51.72 83 ASP A O 1
ATOM 663 N N . ILE A 1 84 ? -10.987 8.557 11.245 1.00 62.44 84 ILE A N 1
ATOM 664 C CA . ILE A 1 84 ? -10.237 7.405 11.747 1.00 62.44 84 ILE A CA 1
ATOM 665 C C . ILE A 1 84 ? -9.979 7.632 13.237 1.00 62.44 84 ILE A C 1
ATOM 667 O O . ILE A 1 84 ? -9.198 8.511 13.611 1.00 62.44 84 ILE A O 1
ATOM 671 N N . GLU A 1 85 ? -10.635 6.834 14.080 1.00 63.28 85 GLU A N 1
ATOM 672 C CA . GLU A 1 85 ? -10.470 6.900 15.528 1.00 63.28 85 GLU A CA 1
ATOM 673 C C . GLU A 1 85 ? -8.987 6.699 15.894 1.00 63.28 85 GLU A C 1
ATOM 675 O O . GLU A 1 85 ? -8.372 5.704 15.490 1.00 63.28 85 GLU A O 1
ATOM 680 N N . PRO A 1 86 ? -8.368 7.638 16.626 1.00 73.38 86 PRO A N 1
ATOM 681 C CA . PRO A 1 86 ? -7.019 7.444 17.127 1.00 73.38 86 PRO A CA 1
ATOM 682 C C . PRO A 1 86 ? -6.941 6.200 18.014 1.00 73.38 86 PRO A C 1
ATOM 684 O O . PRO A 1 86 ? -7.799 5.983 18.864 1.00 73.38 86 PRO A O 1
ATOM 687 N N . GLY A 1 87 ? -5.892 5.404 17.855 1.00 77.19 87 GLY A N 1
ATOM 688 C CA . GLY A 1 87 ? -5.723 4.175 18.616 1.00 77.19 87 GLY A CA 1
ATOM 689 C C . GLY A 1 87 ? -4.620 3.288 18.066 1.00 77.19 87 GLY A C 1
ATOM 690 O O . GLY A 1 87 ? -4.010 3.581 17.034 1.00 77.19 87 GLY A O 1
ATOM 691 N N . ASP A 1 88 ? -4.374 2.193 18.773 1.00 82.38 88 ASP A N 1
ATOM 692 C CA . ASP A 1 88 ? -3.443 1.160 18.345 1.00 82.38 88 ASP A CA 1
ATOM 693 C C . ASP A 1 88 ? -4.177 0.090 17.538 1.00 82.38 88 ASP A C 1
ATOM 695 O O . ASP A 1 88 ? -5.189 -0.472 17.964 1.00 82.38 88 ASP A O 1
ATOM 699 N N . TYR A 1 89 ? -3.638 -0.200 16.361 1.00 82.38 89 TYR A N 1
ATOM 700 C CA . TYR A 1 89 ? -4.175 -1.156 15.408 1.00 82.38 89 TYR A CA 1
ATOM 701 C C . TYR A 1 89 ? -3.137 -2.242 15.168 1.00 82.38 89 TYR A C 1
ATOM 703 O O . TYR A 1 89 ? -1.975 -1.968 14.869 1.00 82.38 89 TYR A O 1
ATOM 711 N N . SER A 1 90 ? -3.552 -3.500 15.303 1.00 83.00 90 SER A N 1
ATOM 712 C CA . SER A 1 90 ? -2.627 -4.636 15.209 1.00 83.00 90 SER A CA 1
ATOM 713 C C . SER A 1 90 ? -2.386 -5.122 13.775 1.00 83.00 90 SER A C 1
ATOM 715 O O . SER A 1 90 ? -1.718 -6.135 13.583 1.00 83.00 90 SER A O 1
ATOM 717 N N . SER A 1 91 ? -2.934 -4.428 12.771 1.00 83.50 91 SER A N 1
ATOM 718 C CA . SER A 1 91 ? -2.767 -4.774 11.360 1.00 83.50 91 SER A CA 1
ATOM 719 C C . SER A 1 91 ? -2.750 -3.521 10.478 1.00 83.50 91 SER A C 1
ATOM 721 O O . SER A 1 91 ? -3.742 -2.800 10.361 1.00 83.50 91 SER A O 1
ATOM 723 N N . LEU A 1 92 ? -1.597 -3.288 9.858 1.00 84.00 92 LEU A N 1
ATOM 724 C CA . LEU A 1 92 ? -1.359 -2.412 8.721 1.00 84.00 92 LEU A CA 1
ATOM 725 C C . LEU A 1 92 ? -0.726 -3.272 7.626 1.00 84.00 92 LEU A C 1
ATOM 727 O O . LEU A 1 92 ? 0.357 -3.825 7.818 1.00 84.00 92 LEU A O 1
ATOM 731 N N . GLU A 1 93 ? -1.391 -3.372 6.484 1.00 84.06 93 GLU A N 1
ATOM 732 C CA . GLU A 1 93 ? -1.008 -4.259 5.389 1.00 84.06 93 GLU A CA 1
ATOM 733 C C . GLU A 1 93 ? -0.859 -3.458 4.091 1.00 84.06 93 GLU A C 1
ATOM 735 O O . GLU A 1 93 ? -1.747 -2.691 3.724 1.00 84.06 93 GLU A O 1
ATOM 740 N N . LEU A 1 94 ? 0.259 -3.635 3.381 1.00 84.38 94 LEU A N 1
ATOM 741 C CA . LEU A 1 94 ? 0.432 -3.147 2.009 1.00 84.38 94 LEU A CA 1
ATOM 742 C C . LEU A 1 94 ? 0.471 -4.347 1.071 1.00 84.38 94 LEU A C 1
ATOM 744 O O . LEU A 1 94 ? 1.409 -5.146 1.106 1.00 84.38 94 LEU A O 1
ATOM 748 N N . LEU A 1 95 ? -0.540 -4.462 0.227 1.00 86.75 95 LEU A N 1
ATOM 749 C CA . LEU A 1 95 ? -0.710 -5.532 -0.744 1.00 86.75 95 LEU A CA 1
ATOM 750 C C . LEU A 1 95 ? -0.370 -5.001 -2.138 1.00 86.75 95 LEU A C 1
ATOM 752 O O . LEU A 1 95 ? -0.845 -3.937 -2.533 1.00 86.75 95 LEU A O 1
ATOM 756 N N . ILE A 1 96 ? 0.417 -5.762 -2.896 1.00 84.75 96 ILE A N 1
ATOM 757 C CA . ILE A 1 96 ? 0.666 -5.510 -4.318 1.00 84.75 96 ILE A CA 1
ATOM 758 C C . ILE A 1 96 ? 0.128 -6.680 -5.126 1.00 84.75 96 ILE A C 1
ATOM 760 O O . ILE A 1 96 ? 0.500 -7.832 -4.893 1.00 84.75 96 ILE A O 1
ATOM 764 N N . LEU A 1 97 ? -0.722 -6.380 -6.100 1.00 87.81 97 LEU A N 1
ATOM 765 C CA . LEU A 1 97 ? -1.233 -7.347 -7.057 1.00 87.81 97 LEU A CA 1
ATOM 766 C C . LEU A 1 97 ? -0.512 -7.159 -8.388 1.00 87.81 97 LEU A C 1
ATOM 768 O O . LEU A 1 97 ? -0.268 -6.037 -8.828 1.00 87.81 97 LEU A O 1
ATOM 772 N N . PHE A 1 98 ? -0.186 -8.274 -9.029 1.00 87.06 98 PHE A N 1
ATOM 773 C CA . PHE A 1 98 ? 0.512 -8.297 -10.307 1.00 87.06 98 PHE A CA 1
ATOM 774 C C . PHE A 1 98 ? -0.368 -8.951 -11.366 1.00 87.06 98 PHE A C 1
ATOM 776 O O . PHE A 1 98 ? -1.158 -9.836 -11.039 1.00 87.06 98 PHE A O 1
ATOM 783 N N . GLU A 1 99 ? -0.187 -8.582 -12.634 1.00 81.19 99 GLU A N 1
ATOM 784 C CA . GLU A 1 99 ? -1.018 -9.057 -13.757 1.00 81.19 99 GLU A CA 1
ATOM 785 C C . GLU A 1 99 ? -1.110 -10.584 -13.856 1.00 81.19 99 GLU A C 1
ATOM 787 O O . GLU A 1 99 ? -2.143 -11.128 -14.234 1.00 81.19 99 GLU A O 1
ATOM 792 N N . SER A 1 100 ? -0.030 -11.283 -13.505 1.00 76.44 100 SER A N 1
ATOM 793 C CA . SER A 1 100 ? 0.113 -12.726 -13.730 1.00 76.44 100 SER A CA 1
ATOM 794 C C . SER A 1 100 ? 0.528 -13.504 -12.479 1.00 76.44 100 SER A C 1
ATOM 796 O O . SER A 1 100 ? 1.032 -14.622 -12.584 1.00 76.44 100 SER A O 1
ATOM 798 N N . SER A 1 101 ? 0.382 -12.930 -11.279 1.00 73.69 101 SER A N 1
ATOM 799 C CA . SER A 1 101 ? 0.788 -13.627 -10.052 1.00 73.69 101 SER A CA 1
ATOM 800 C C . SER A 1 101 ? -0.119 -13.341 -8.861 1.00 73.69 101 SER A C 1
ATOM 802 O O . SER A 1 101 ? -0.934 -12.420 -8.870 1.00 73.69 101 SER A O 1
ATOM 804 N N . LYS A 1 102 ? -0.004 -14.186 -7.831 1.00 71.44 102 LYS A N 1
ATOM 805 C CA . LYS A 1 102 ? -0.766 -14.026 -6.591 1.00 71.44 102 LYS A CA 1
ATOM 806 C C . LYS A 1 102 ? -0.425 -12.681 -5.931 1.00 71.44 102 LYS A C 1
ATOM 808 O O . LYS A 1 102 ? 0.726 -12.251 -6.022 1.00 71.44 102 LYS A O 1
ATOM 813 N N . PRO A 1 103 ? -1.384 -12.056 -5.222 1.00 74.38 103 PRO A N 1
ATOM 814 C CA . PRO A 1 103 ? -1.108 -10.873 -4.420 1.00 74.38 103 PRO A CA 1
ATOM 815 C C . PRO A 1 103 ? 0.081 -11.125 -3.494 1.00 74.38 103 PRO A C 1
ATOM 817 O O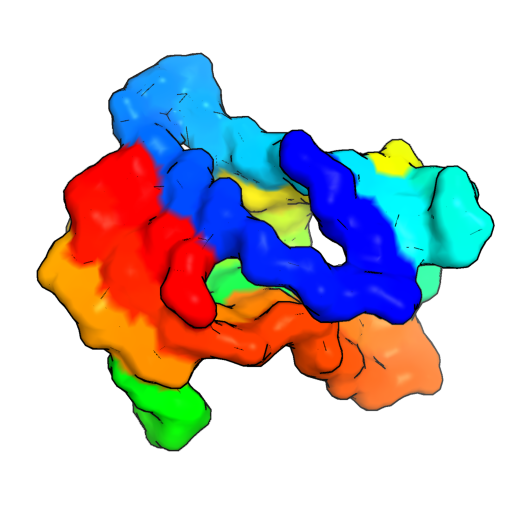 . PRO A 1 103 ? 0.145 -12.153 -2.813 1.00 74.38 103 PRO A O 1
ATOM 820 N N . LYS A 1 104 ? 1.022 -10.188 -3.469 1.00 79.56 104 LYS A N 1
ATOM 821 C CA . LYS A 1 104 ? 2.155 -10.210 -2.555 1.00 79.56 104 LYS A CA 1
ATOM 822 C C . LYS A 1 104 ? 1.871 -9.247 -1.412 1.00 79.56 104 LYS A C 1
ATOM 824 O O . LYS A 1 104 ? 1.717 -8.047 -1.633 1.00 79.56 104 LYS A O 1
ATOM 829 N N . LEU A 1 105 ? 1.835 -9.780 -0.194 1.00 70.12 105 LEU A N 1
ATOM 830 C CA . LEU A 1 105 ? 1.894 -8.964 1.010 1.00 70.12 105 LEU A CA 1
ATOM 831 C C . LEU A 1 105 ? 3.308 -8.402 1.120 1.00 70.12 105 LEU A C 1
ATOM 833 O O . LEU A 1 105 ? 4.284 -9.151 1.190 1.00 70.12 105 LEU A O 1
ATOM 837 N N . TRP A 1 106 ? 3.412 -7.085 1.030 1.00 69.81 106 TRP A N 1
ATOM 838 C CA . TRP A 1 106 ? 4.686 -6.386 0.961 1.00 69.81 106 TRP A CA 1
ATOM 839 C C . TRP A 1 106 ? 5.052 -5.714 2.281 1.00 69.81 106 TRP A C 1
ATOM 841 O O . TRP A 1 106 ? 6.221 -5.698 2.655 1.00 69.81 106 TRP A O 1
ATOM 851 N N . PHE A 1 107 ? 4.054 -5.226 3.012 1.00 71.88 107 PHE A N 1
ATOM 852 C CA . PHE A 1 107 ? 4.212 -4.765 4.384 1.00 71.88 107 PHE A CA 1
ATOM 853 C C . PHE A 1 107 ? 3.132 -5.404 5.256 1.00 71.88 107 PHE A C 1
ATOM 855 O O . PHE A 1 107 ? 1.980 -5.473 4.834 1.00 71.88 107 PHE A O 1
ATOM 862 N N . ASP A 1 108 ? 3.519 -5.857 6.443 1.00 73.88 108 ASP A N 1
ATOM 863 C CA . ASP A 1 108 ? 2.646 -6.412 7.476 1.00 73.88 108 ASP A CA 1
ATOM 864 C C . ASP A 1 108 ? 3.214 -5.998 8.834 1.00 73.88 108 ASP A C 1
ATOM 866 O O . ASP A 1 108 ? 4.356 -6.331 9.162 1.00 73.88 108 ASP A O 1
ATOM 870 N N . GLY A 1 109 ? 2.446 -5.234 9.599 1.00 75.88 109 GLY A N 1
ATOM 871 C CA . GLY A 1 109 ? 2.861 -4.757 10.911 1.00 75.88 109 GLY A CA 1
ATOM 872 C C . GLY A 1 109 ? 1.700 -4.192 11.709 1.00 75.88 109 GLY A C 1
ATOM 873 O O . GLY A 1 109 ? 0.542 -4.281 11.304 1.00 75.88 109 GLY A O 1
ATOM 874 N N . SER A 1 110 ? 2.009 -3.600 12.855 1.00 79.81 110 SER A N 1
ATOM 875 C CA . SER A 1 110 ? 1.051 -2.822 13.635 1.00 79.81 110 SER A CA 1
ATOM 876 C C . SER A 1 110 ? 1.267 -1.330 13.398 1.00 79.81 110 SER A C 1
ATOM 878 O O . SER A 1 110 ? 2.306 -0.882 12.903 1.00 79.81 110 SER A O 1
ATOM 880 N N . CYS A 1 111 ? 0.257 -0.531 13.723 1.00 77.12 111 CYS A N 1
ATOM 881 C CA . CYS A 1 111 ? 0.376 0.912 13.658 1.00 77.12 111 CYS A CA 1
ATOM 882 C C . CYS A 1 111 ? -0.446 1.610 14.738 1.00 77.12 111 CYS A C 1
ATOM 884 O O . CYS A 1 111 ? -1.556 1.198 15.063 1.00 77.12 111 CYS A O 1
ATOM 886 N N . THR A 1 112 ? 0.062 2.733 15.223 1.00 78.12 112 THR A N 1
ATOM 887 C CA . THR A 1 112 ? -0.686 3.691 16.028 1.00 78.12 112 THR A CA 1
ATOM 888 C C . THR A 1 112 ? -1.233 4.773 15.111 1.00 78.12 112 THR A C 1
ATOM 890 O O . THR A 1 112 ? -0.474 5.567 14.540 1.00 78.12 112 THR A O 1
ATOM 893 N N . VAL A 1 113 ? -2.555 4.855 14.992 1.00 72.75 113 VAL A N 1
ATOM 894 C CA . VAL A 1 113 ? -3.198 5.997 14.348 1.00 72.75 113 VAL A CA 1
ATOM 895 C C . VAL A 1 113 ? -3.367 7.105 15.378 1.00 72.75 113 VAL A C 1
ATOM 897 O O . VAL A 1 113 ? -3.929 6.931 16.452 1.00 72.75 113 VAL A O 1
ATOM 900 N N . LYS A 1 114 ? -2.858 8.278 15.042 1.00 67.25 114 LYS A N 1
ATOM 901 C CA . LYS A 1 114 ? -3.070 9.544 15.739 1.00 67.25 114 LYS A CA 1
ATOM 902 C C . LYS A 1 114 ? -4.002 10.386 14.864 1.00 67.25 114 LYS A C 1
ATOM 904 O O . LYS A 1 114 ? -4.029 10.157 13.653 1.00 67.25 114 LYS A O 1
ATOM 909 N N . PRO A 1 115 ? -4.655 11.434 15.402 1.00 58.66 115 PRO A N 1
ATOM 910 C CA . PRO A 1 115 ? -5.589 12.277 14.640 1.00 58.66 115 PRO A CA 1
ATOM 911 C C . PRO A 1 115 ? -5.046 12.819 13.306 1.00 58.66 115 PRO A C 1
ATOM 913 O O . PRO A 1 115 ? -5.800 13.290 12.463 1.00 58.66 115 PRO A O 1
ATOM 916 N N . ARG A 1 116 ? -3.716 12.832 13.138 1.00 54.38 116 ARG A N 1
ATOM 917 C CA . ARG A 1 116 ? -3.006 13.356 11.967 1.00 54.38 116 ARG A CA 1
ATOM 918 C C . ARG A 1 116 ? -1.752 12.548 11.613 1.00 54.38 116 ARG A C 1
ATOM 920 O O . ARG A 1 116 ? -0.768 13.146 11.174 1.00 54.38 116 ARG A O 1
ATOM 927 N N . SER A 1 117 ? -1.711 11.242 11.889 1.00 59.00 117 SER A N 1
ATOM 928 C CA . SER A 1 117 ? -0.623 10.368 11.413 1.00 59.00 117 SER A CA 1
ATOM 929 C C . SER A 1 117 ? -0.893 8.893 11.675 1.00 59.00 117 SER A C 1
ATOM 931 O O . SER A 1 117 ? -1.472 8.573 12.699 1.00 59.00 117 SER A O 1
ATOM 933 N N . ILE A 1 118 ? -0.350 7.995 10.852 1.00 64.38 118 ILE A N 1
ATOM 934 C CA . ILE A 1 118 ? -0.330 6.552 11.132 1.00 64.38 118 ILE A CA 1
ATOM 935 C C . ILE A 1 118 ? 1.110 6.129 11.369 1.00 64.38 118 ILE A C 1
ATOM 937 O O . ILE A 1 118 ? 1.837 5.921 10.410 1.00 64.38 118 ILE A O 1
ATOM 941 N N . GLN A 1 119 ? 1.527 6.010 12.619 1.00 69.06 119 GLN A N 1
ATOM 942 C CA . GLN A 1 119 ? 2.869 5.564 12.960 1.00 69.06 119 GLN A CA 1
ATOM 943 C C . GLN A 1 119 ? 2.931 4.038 12.919 1.00 69.06 119 GLN A C 1
ATOM 945 O O . GLN A 1 119 ? 2.252 3.388 13.699 1.00 69.06 119 GLN A O 1
ATOM 950 N N . VAL A 1 120 ? 3.763 3.469 12.053 1.00 68.12 120 VAL A N 1
ATOM 951 C CA . VAL A 1 120 ? 4.068 2.032 12.087 1.00 68.12 120 VAL A CA 1
ATOM 952 C C . VAL A 1 120 ? 4.973 1.728 13.274 1.00 68.12 120 VAL A C 1
ATOM 954 O O . VAL A 1 120 ? 5.885 2.520 13.561 1.00 68.12 120 VAL A O 1
ATOM 957 N N . VAL A 1 121 ? 4.689 0.616 13.950 1.00 60.97 121 VAL A N 1
ATOM 958 C CA . VAL A 1 121 ? 5.415 0.111 15.122 1.00 60.97 121 VAL A CA 1
ATOM 959 C C . VAL A 1 121 ? 6.233 -1.114 14.738 1.00 60.97 121 VAL A C 1
ATOM 961 O O . VAL A 1 121 ? 5.709 -1.962 13.982 1.00 60.97 121 VAL A O 1
#

pLDDT: mean 73.78, std 14.92, range [36.34, 92.06]

Sequence (121 aa):
MILNFDQSIPVHLILRQRDNYDKLFLVKKNGVDYDWANVTEVILEVKKSKSAADKIIELKKSSGGIETNVGQMIFHLPPGKTDIEPGDYSSLELLILFESSKPKLWFDGSCTVKPRSIQVV

Secondary structure (DSSP, 8-state):
-EEETTS---------SSS---EEEEEEETTEEPP-TTEEEEEEEEESSTT-S-EEEEEETTTTSEEEETTEEEE---TT-TT---EEEEEEEEEEEETTEEEEEEEEEEEEEETTEEEE-

Radius of gyration: 13.89 Å; chains: 1; bounding box: 33×36×34 Å

Foldseek 3Di:
DEDEQVDDDQDFWWQFDDDARKDKYQYYYPNAFDDCVFWDKKWKFFAQAPPDPDTLDIAMVVVVQWDDDGRIIIGHDDPVSLPSDFAKGAWIWIWTDGPPDDIDTRDTGIWTDDSGTTTTD